Protein AF-A0A2E5KS24-F1 (afdb_monomer)

Secondary structure (DSSP, 8-state):
-HHHHHHHHHHHHHHHHHHHHHHHHHHHHHH-TTTHHHHHHHHHHHHHHHHS-HHHHTT-

Solvent-accessible surface area (backbone atoms only — not comparable to full-atom values): 3388 Å² total; per-residue (Å²): 119,66,67,67,50,53,46,51,52,51,52,54,49,47,68,62,48,52,57,54,54,41,53,54,35,52,52,49,20,70,77,35,67,92,47,23,70,57,30,51,54,49,43,52,51,51,54,47,49,67,73,63,36,63,58,61,72,72,69,111

Foldseek 3Di:
DVVLVVLVVVLVVLVVVLVVLLVVLCVVCVVCVVCVVVSVVVNVVSVVCNVPVCSVVVND

Structure (mmCIF, N/CA/C/O backbone):
data_AF-A0A2E5KS24-F1
#
_entry.id   AF-A0A2E5KS24-F1
#
loop_
_atom_site.group_PDB
_atom_site.id
_atom_site.type_symbol
_atom_site.label_atom_id
_atom_site.label_alt_id
_atom_site.label_comp_id
_atom_site.label_asym_id
_atom_site.label_entity_id
_atom_site.label_seq_id
_atom_site.pdbx_PDB_ins_code
_atom_site.Cartn_x
_atom_site.Cartn_y
_atom_site.Cartn_z
_atom_site.occupancy
_atom_site.B_iso_or_equiv
_atom_site.auth_seq_id
_atom_site.auth_comp_id
_atom_site.auth_asym_id
_atom_site.auth_atom_id
_atom_site.pdbx_PDB_model_num
ATOM 1 N N . MET A 1 1 ? -10.903 3.842 26.494 1.00 63.69 1 MET A N 1
ATOM 2 C CA . MET A 1 1 ? -11.872 3.993 25.378 1.00 63.69 1 MET A CA 1
ATOM 3 C C . MET A 1 1 ? -11.349 4.868 24.234 1.00 63.69 1 MET A C 1
ATOM 5 O O . MET A 1 1 ? -11.766 4.657 23.103 1.00 63.69 1 MET A O 1
ATOM 9 N N . GLU A 1 2 ? -10.428 5.803 24.484 1.00 80.12 2 GLU A N 1
ATOM 10 C CA . GLU A 1 2 ? -9.885 6.717 23.463 1.00 80.12 2 GLU A CA 1
ATOM 11 C C . GLU A 1 2 ? -8.975 6.024 22.431 1.00 80.12 2 GLU A C 1
ATOM 13 O O . GLU A 1 2 ? -9.145 6.216 21.230 1.00 80.12 2 GLU A O 1
ATOM 18 N N . THR A 1 3 ? -8.118 5.097 22.872 1.00 81.12 3 THR A N 1
ATOM 19 C CA . THR A 1 3 ? -7.238 4.287 22.006 1.00 81.12 3 THR A CA 1
ATOM 20 C C . THR A 1 3 ? -8.012 3.525 20.924 1.00 81.12 3 THR A C 1
ATOM 22 O O . THR A 1 3 ? -7.655 3.574 19.753 1.00 81.12 3 THR A O 1
ATOM 25 N N . GLN A 1 4 ? -9.143 2.908 21.286 1.00 77.94 4 GLN A N 1
ATOM 26 C CA . GLN A 1 4 ? -10.028 2.187 20.356 1.00 77.94 4 GLN A CA 1
ATOM 27 C C . GLN A 1 4 ? -10.754 3.114 19.362 1.00 77.94 4 GLN A C 1
ATOM 29 O O . GLN A 1 4 ? -11.246 2.674 18.321 1.00 77.94 4 GLN A O 1
ATOM 34 N N . ARG A 1 5 ? -10.869 4.411 19.673 1.00 78.50 5 ARG A N 1
ATOM 35 C CA . ARG A 1 5 ? -11.400 5.416 18.744 1.00 78.50 5 ARG A CA 1
ATOM 36 C C . ARG A 1 5 ? -10.309 5.855 17.763 1.00 78.50 5 ARG A C 1
ATOM 38 O O . ARG A 1 5 ? -10.586 5.908 16.572 1.00 78.50 5 ARG A O 1
ATOM 45 N N . CYS A 1 6 ? -9.079 6.066 18.235 1.00 79.94 6 CYS A N 1
ATOM 46 C CA . CYS A 1 6 ? -7.928 6.364 17.376 1.00 79.94 6 CYS A CA 1
ATOM 47 C C . CYS A 1 6 ? -7.636 5.225 16.390 1.00 79.94 6 CYS A C 1
ATOM 49 O O . CYS A 1 6 ? -7.485 5.488 15.202 1.00 79.94 6 CYS A O 1
ATOM 51 N N . ILE A 1 7 ? -7.649 3.970 16.853 1.00 82.69 7 ILE A N 1
ATOM 52 C CA . ILE A 1 7 ? -7.453 2.780 16.006 1.00 82.69 7 ILE A CA 1
ATOM 53 C C . ILE A 1 7 ? -8.484 2.740 14.871 1.00 82.69 7 ILE A C 1
ATOM 55 O O . ILE A 1 7 ? -8.112 2.599 13.713 1.00 82.69 7 ILE A O 1
ATOM 59 N N . ARG A 1 8 ? -9.774 2.950 15.171 1.00 80.69 8 ARG A N 1
ATOM 60 C CA . ARG A 1 8 ? -10.837 2.981 14.149 1.00 80.69 8 ARG A CA 1
ATOM 61 C C . ARG A 1 8 ? -10.719 4.152 13.177 1.00 80.69 8 ARG A C 1
ATOM 63 O O . ARG A 1 8 ? -11.049 3.998 12.006 1.00 80.69 8 ARG A O 1
ATOM 70 N N . SER A 1 9 ? -10.270 5.316 13.642 1.00 84.31 9 SER A N 1
ATOM 71 C CA . SER A 1 9 ? -10.013 6.454 12.756 1.00 84.31 9 SER A CA 1
ATOM 72 C C . SER A 1 9 ? -8.857 6.166 11.801 1.00 84.31 9 SER A C 1
ATOM 74 O O . SER A 1 9 ? -8.974 6.463 10.618 1.00 84.31 9 SER A O 1
ATOM 76 N N . LEU A 1 10 ? -7.776 5.555 12.292 1.00 82.88 10 LEU A N 1
ATOM 77 C CA . LEU A 1 10 ? -6.638 5.150 11.465 1.00 82.88 10 LEU A CA 1
ATOM 78 C C . LEU A 1 10 ? -7.027 4.068 10.453 1.00 82.88 10 LEU A C 1
ATOM 80 O O . LEU A 1 10 ? -6.652 4.176 9.292 1.00 82.88 10 LEU A O 1
ATOM 84 N N . ASP A 1 11 ? -7.834 3.088 10.863 1.00 82.00 11 ASP A N 1
ATOM 85 C CA . ASP A 1 11 ? -8.355 2.032 9.986 1.00 82.00 11 ASP A CA 1
ATOM 86 C C . ASP A 1 11 ? -9.207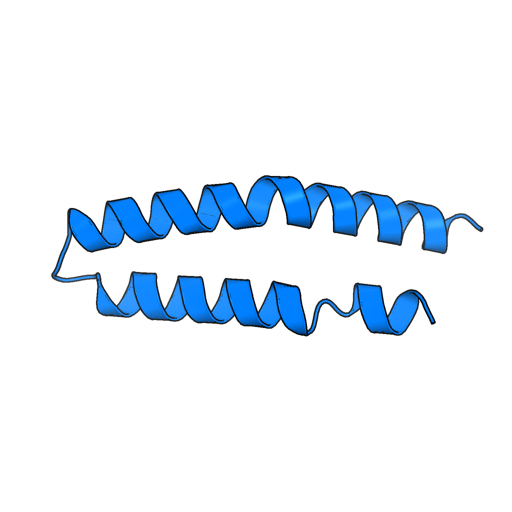 2.621 8.852 1.00 82.00 11 ASP A C 1
ATOM 88 O O . ASP A 1 11 ? -9.001 2.325 7.679 1.00 82.00 11 ASP A O 1
ATOM 92 N N . ARG A 1 12 ? -10.092 3.568 9.188 1.00 82.38 12 ARG A N 1
ATOM 93 C CA . ARG A 1 12 ? -10.915 4.282 8.206 1.00 82.38 12 ARG A CA 1
ATOM 94 C C . ARG A 1 12 ? -10.086 5.133 7.244 1.00 82.38 12 ARG A C 1
ATOM 96 O O . ARG A 1 12 ? -10.426 5.221 6.072 1.00 82.38 12 ARG A O 1
ATOM 103 N N . ILE A 1 13 ? -9.032 5.788 7.731 1.00 83.25 13 ILE A N 1
ATOM 104 C CA . ILE A 1 13 ? -8.103 6.548 6.885 1.00 83.25 13 ILE A CA 1
ATOM 105 C C . ILE A 1 13 ? -7.398 5.578 5.930 1.00 83.25 13 ILE A C 1
ATOM 107 O O . ILE A 1 13 ? -7.420 5.793 4.722 1.00 83.25 13 ILE A O 1
ATOM 111 N N . ALA A 1 14 ? -6.845 4.480 6.442 1.00 82.19 14 ALA A N 1
ATOM 112 C CA . ALA A 1 14 ? -6.176 3.477 5.624 1.00 82.19 14 ALA A CA 1
ATOM 113 C C . ALA A 1 14 ? -7.101 2.908 4.532 1.00 82.19 14 ALA A C 1
ATOM 115 O O . ALA A 1 14 ? -6.694 2.843 3.378 1.00 82.19 14 ALA A O 1
ATOM 116 N N . ASP A 1 15 ? -8.357 2.584 4.849 1.00 81.81 15 ASP A N 1
ATOM 117 C CA . ASP A 1 15 ? -9.313 2.042 3.871 1.00 81.81 15 ASP A CA 1
ATOM 118 C C . ASP A 1 15 ? -9.661 3.034 2.745 1.00 81.81 15 ASP A C 1
ATOM 120 O O . ASP A 1 15 ? -9.911 2.624 1.617 1.00 81.81 15 ASP A O 1
ATOM 124 N N . VAL A 1 16 ? -9.607 4.344 3.011 1.00 85.38 16 VAL A N 1
ATOM 125 C CA . VAL A 1 16 ? -9.844 5.386 1.994 1.00 85.38 16 VAL A CA 1
ATOM 126 C C . VAL A 1 16 ? -8.603 5.631 1.130 1.00 85.38 16 VAL A C 1
ATOM 128 O O . VAL A 1 16 ? -8.704 5.761 -0.092 1.00 85.38 16 VAL A O 1
ATOM 131 N N . PHE A 1 17 ? -7.422 5.714 1.745 1.00 83.00 17 PHE A N 1
ATOM 132 C CA . PHE A 1 17 ? -6.206 6.105 1.031 1.00 83.00 17 PHE A CA 1
ATOM 133 C C . PHE A 1 17 ? -5.503 4.932 0.342 1.00 83.00 17 PHE A C 1
ATOM 135 O O . PHE A 1 17 ? -5.008 5.114 -0.766 1.00 83.00 17 PHE A O 1
ATOM 142 N N . LEU A 1 18 ? -5.483 3.730 0.930 1.00 86.00 18 LEU A N 1
ATOM 143 C CA . LEU A 1 18 ? -4.770 2.581 0.353 1.00 86.00 18 LEU A CA 1
ATOM 144 C C . LEU A 1 18 ? -5.250 2.200 -1.061 1.00 86.00 18 LEU A C 1
ATOM 146 O O . LEU A 1 18 ? -4.388 1.980 -1.911 1.00 86.00 18 LEU A O 1
ATOM 150 N N . PRO A 1 19 ? -6.565 2.159 -1.368 1.00 86.88 19 PRO A N 1
ATOM 151 C CA . PRO A 1 19 ? -7.029 1.882 -2.727 1.00 86.88 19 PRO A CA 1
ATOM 152 C C . PRO A 1 19 ? -6.585 2.965 -3.710 1.00 86.88 19 PRO A C 1
ATOM 154 O O . PRO A 1 19 ? -6.052 2.652 -4.765 1.00 86.88 19 PRO A O 1
ATOM 157 N N . THR A 1 20 ? -6.706 4.236 -3.315 1.00 90.88 20 THR A N 1
ATOM 158 C CA . THR A 1 20 ? -6.311 5.376 -4.156 1.00 90.88 20 THR A CA 1
ATOM 159 C C . THR A 1 20 ? -4.824 5.309 -4.511 1.00 90.88 20 THR A C 1
ATOM 161 O O . THR A 1 20 ? -4.448 5.445 -5.668 1.00 90.88 20 THR A O 1
ATOM 164 N N . TRP A 1 21 ? -3.964 5.045 -3.525 1.00 89.06 21 TRP A N 1
ATOM 165 C CA . TRP A 1 21 ? -2.522 4.921 -3.748 1.00 89.06 21 TRP A CA 1
ATOM 166 C C . TRP A 1 21 ? -2.168 3.713 -4.614 1.00 89.06 21 TRP A C 1
ATOM 168 O O . TRP A 1 21 ? -1.237 3.781 -5.412 1.00 89.06 21 TRP A O 1
ATOM 178 N N . ARG A 1 22 ? -2.911 2.612 -4.473 1.00 89.75 22 ARG A N 1
ATOM 179 C CA . ARG A 1 22 ? -2.745 1.428 -5.313 1.00 89.75 22 ARG A CA 1
ATOM 180 C C . ARG A 1 22 ? -3.072 1.728 -6.776 1.00 89.75 22 ARG A C 1
ATOM 182 O O . ARG A 1 22 ? -2.282 1.349 -7.635 1.00 89.75 22 ARG A O 1
ATOM 189 N N . ASP A 1 23 ? -4.199 2.383 -7.047 1.00 91.88 23 ASP A N 1
ATOM 190 C CA . ASP A 1 23 ? -4.604 2.757 -8.407 1.00 91.88 23 ASP A CA 1
ATOM 191 C C . ASP A 1 23 ? -3.580 3.700 -9.060 1.00 91.88 23 ASP A C 1
ATOM 193 O O . ASP A 1 23 ? -3.136 3.443 -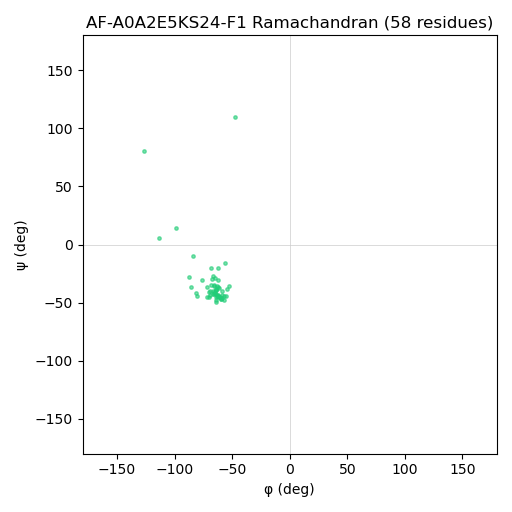10.177 1.00 91.88 23 ASP A O 1
ATOM 197 N N . GLU A 1 24 ? -3.112 4.723 -8.338 1.00 93.25 24 GLU A N 1
ATOM 198 C CA . GLU A 1 24 ? -2.094 5.654 -8.846 1.00 93.25 24 GLU A CA 1
ATOM 199 C C . GLU A 1 24 ? -0.765 4.945 -9.157 1.00 93.25 24 GLU A C 1
ATOM 201 O O . GLU A 1 24 ? -0.169 5.161 -10.211 1.00 93.25 24 GLU A O 1
ATOM 206 N N . LEU A 1 25 ? -0.300 4.050 -8.275 1.00 92.31 25 LEU A N 1
ATOM 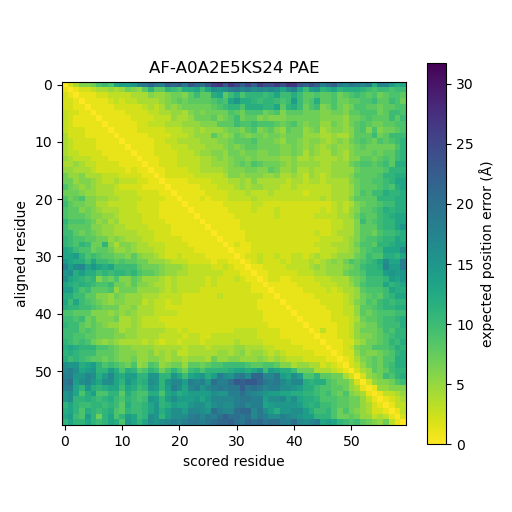207 C CA . LEU A 1 25 ? 0.915 3.264 -8.518 1.00 92.31 25 LEU A CA 1
ATOM 208 C C . LEU A 1 25 ? 0.760 2.329 -9.721 1.00 92.31 25 LEU A C 1
ATOM 210 O O . LEU A 1 25 ? 1.707 2.175 -10.495 1.00 92.31 25 LEU A O 1
ATOM 214 N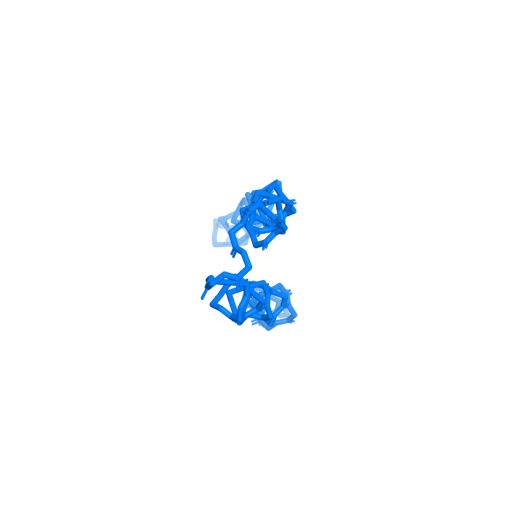 N . ALA A 1 26 ? -0.420 1.731 -9.899 1.00 92.00 26 ALA A N 1
ATOM 215 C CA . ALA A 1 26 ? -0.712 0.887 -11.051 1.00 92.00 26 ALA A CA 1
ATOM 216 C C . ALA A 1 26 ? -0.723 1.703 -12.355 1.00 92.00 26 ALA A C 1
ATOM 218 O O . ALA A 1 26 ? -0.161 1.258 -13.359 1.00 92.00 26 ALA A O 1
ATOM 219 N N . GLU A 1 27 ? -1.292 2.913 -12.343 1.00 95.31 27 GLU A N 1
ATOM 220 C CA . GLU A 1 27 ? -1.268 3.812 -13.500 1.00 95.31 27 GLU A CA 1
ATOM 221 C C . GLU A 1 27 ? 0.166 4.238 -13.847 1.00 95.31 27 GLU A C 1
ATOM 223 O O . GLU A 1 27 ? 0.571 4.167 -15.012 1.00 95.31 27 GLU A O 1
ATOM 228 N N . ILE A 1 28 ? 0.965 4.621 -12.845 1.00 93.88 28 ILE A N 1
ATOM 229 C CA . ILE A 1 28 ? 2.371 5.003 -13.032 1.00 93.88 28 ILE A CA 1
ATOM 230 C C . ILE A 1 28 ? 3.168 3.838 -13.625 1.00 93.88 28 ILE A C 1
ATOM 232 O O . ILE A 1 28 ? 3.881 4.039 -14.606 1.00 93.88 28 ILE A O 1
ATOM 236 N N . GLY A 1 29 ? 3.021 2.622 -13.090 1.00 93.56 29 GLY A N 1
ATOM 237 C CA . GLY A 1 29 ? 3.698 1.432 -13.612 1.00 93.56 29 GLY A CA 1
ATOM 238 C C . GLY A 1 29 ? 3.281 1.088 -15.044 1.00 93.56 29 GLY A C 1
ATOM 239 O O . GLY A 1 29 ? 4.112 0.689 -15.858 1.00 93.56 29 GLY A O 1
ATOM 240 N N . CYS A 1 30 ? 2.008 1.310 -15.387 1.00 93.62 30 CYS A N 1
ATOM 241 C CA . CYS A 1 30 ? 1.502 1.134 -16.747 1.00 93.62 30 CYS A CA 1
ATOM 242 C C . CYS A 1 30 ? 2.098 2.162 -17.725 1.00 93.62 30 CYS A C 1
ATOM 244 O O . CYS A 1 30 ? 2.443 1.817 -18.857 1.00 93.62 30 CYS A O 1
ATOM 246 N N . ARG A 1 31 ? 2.248 3.420 -17.290 1.00 96.25 31 ARG A N 1
ATOM 247 C CA . ARG A 1 31 ? 2.824 4.513 -18.092 1.00 96.25 31 ARG A CA 1
ATOM 248 C C . ARG A 1 31 ? 4.346 4.441 -18.212 1.00 96.25 31 ARG A C 1
ATOM 250 O O . ARG A 1 31 ? 4.889 4.874 -19.227 1.00 96.25 31 ARG A O 1
ATOM 257 N N . HIS A 1 32 ? 5.014 3.900 -17.199 1.00 92.50 32 HIS A N 1
ATOM 258 C CA . HIS A 1 32 ? 6.467 3.856 -17.076 1.00 92.50 32 HIS A CA 1
ATOM 259 C C . HIS A 1 32 ? 6.942 2.412 -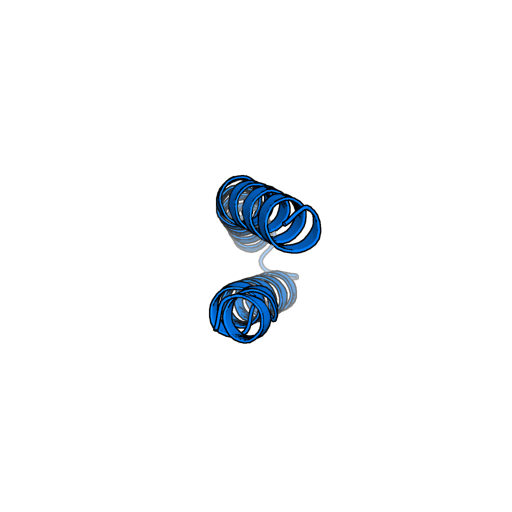16.838 1.00 92.50 32 HIS A C 1
ATOM 261 O O . HIS A 1 32 ? 7.221 2.021 -15.699 1.00 92.50 32 HIS A O 1
ATOM 267 N N . PRO A 1 33 ? 7.046 1.591 -17.904 1.00 91.38 33 PRO A N 1
ATOM 268 C CA . PRO A 1 33 ? 7.427 0.184 -17.780 1.00 91.38 33 PRO A CA 1
ATOM 269 C C . PRO A 1 33 ? 8.838 -0.016 -17.200 1.00 91.38 33 PRO A C 1
ATOM 271 O O . PRO A 1 33 ? 9.134 -1.083 -16.670 1.00 91.38 33 PRO A O 1
ATOM 274 N N . ASP A 1 34 ? 9.699 1.004 -17.259 1.00 94.50 34 ASP A N 1
ATOM 275 C CA . ASP A 1 34 ? 11.034 1.018 -16.655 1.00 94.50 34 ASP A CA 1
ATOM 276 C C . ASP A 1 34 ? 11.011 0.980 -15.117 1.00 94.50 34 ASP A C 1
ATOM 278 O O . ASP A 1 34 ? 11.934 0.442 -14.505 1.00 94.50 34 ASP A O 1
ATOM 282 N N . ILE A 1 35 ? 9.936 1.476 -14.495 1.00 91.88 35 ILE A N 1
ATOM 283 C CA . ILE A 1 35 ? 9.730 1.444 -13.038 1.00 91.88 35 ILE A CA 1
ATOM 284 C C . ILE A 1 35 ? 8.566 0.543 -12.612 1.00 91.88 35 ILE A C 1
ATOM 286 O O . ILE A 1 35 ? 8.270 0.476 -11.419 1.00 91.88 35 ILE A O 1
ATOM 290 N N . ALA A 1 36 ? 7.947 -0.200 -13.537 1.00 90.56 36 ALA A N 1
ATOM 291 C CA . ALA A 1 36 ? 6.815 -1.083 -13.239 1.00 90.56 36 ALA A CA 1
ATOM 292 C C . ALA A 1 36 ? 7.122 -2.090 -12.114 1.00 90.56 36 ALA A C 1
ATOM 294 O O . ALA A 1 36 ? 6.300 -2.315 -11.232 1.00 90.56 36 ALA A O 1
ATOM 295 N N . CYS A 1 37 ? 8.344 -2.632 -12.080 1.00 91.94 37 CYS A N 1
ATOM 296 C CA . CYS A 1 37 ? 8.796 -3.531 -11.012 1.00 91.94 37 CYS A CA 1
ATOM 297 C C . CYS A 1 37 ? 8.789 -2.853 -9.625 1.00 91.94 37 CYS A C 1
ATOM 299 O O . CYS A 1 37 ? 8.424 -3.466 -8.621 1.00 91.94 37 CYS A O 1
ATOM 301 N N . VAL A 1 38 ? 9.149 -1.566 -9.565 1.00 93.12 38 VAL A N 1
ATOM 302 C CA . VAL A 1 38 ? 9.140 -0.784 -8.321 1.00 93.12 38 VAL A CA 1
ATOM 303 C C . VAL A 1 38 ? 7.704 -0.521 -7.876 1.00 93.12 38 VAL A C 1
ATOM 305 O O . VAL A 1 38 ? 7.387 -0.716 -6.703 1.00 93.12 38 VAL A O 1
ATOM 308 N N . THR A 1 39 ? 6.821 -0.126 -8.797 1.00 93.44 39 THR A N 1
ATOM 309 C CA . THR A 1 39 ? 5.407 0.113 -8.480 1.00 93.44 39 THR A CA 1
ATOM 310 C C . THR A 1 39 ? 4.692 -1.165 -8.039 1.00 93.44 39 THR A C 1
ATOM 312 O O . THR A 1 39 ? 3.944 -1.115 -7.066 1.00 93.44 39 THR A O 1
ATOM 315 N N . ASP A 1 40 ? 4.980 -2.319 -8.651 1.00 91.25 40 ASP A N 1
ATOM 316 C CA . ASP A 1 40 ? 4.448 -3.623 -8.222 1.00 91.25 40 ASP A CA 1
ATOM 317 C C . ASP A 1 40 ? 4.909 -3.988 -6.802 1.00 91.25 40 ASP A C 1
ATOM 319 O O . ASP A 1 40 ? 4.102 -4.376 -5.956 1.00 91.25 40 ASP A O 1
ATOM 323 N N . SER A 1 41 ? 6.196 -3.792 -6.491 1.00 92.25 41 SER A N 1
ATOM 324 C CA . SER A 1 41 ? 6.731 -4.039 -5.144 1.00 92.25 41 SER A CA 1
ATOM 325 C C . SER A 1 41 ? 6.098 -3.132 -4.082 1.00 92.25 41 SER A C 1
ATOM 327 O O . SER A 1 41 ? 5.883 -3.563 -2.944 1.00 92.25 41 SER A O 1
ATOM 329 N N . LEU A 1 42 ? 5.799 -1.877 -4.431 1.00 90.38 42 LEU A N 1
ATOM 330 C CA . LEU A 1 42 ? 5.103 -0.942 -3.546 1.00 90.38 42 LEU A CA 1
ATOM 331 C C . LEU A 1 42 ? 3.645 -1.360 -3.331 1.00 90.38 42 LEU A C 1
ATOM 333 O O . LEU A 1 42 ? 3.191 -1.379 -2.190 1.00 90.38 42 LEU A O 1
ATOM 337 N N . ILE A 1 43 ? 2.936 -1.761 -4.391 1.00 90.44 43 ILE A N 1
ATOM 338 C CA . ILE A 1 43 ? 1.567 -2.289 -4.294 1.00 90.44 43 ILE A CA 1
ATOM 339 C C . ILE A 1 43 ? 1.531 -3.526 -3.393 1.00 90.44 43 ILE A C 1
ATOM 341 O O . ILE A 1 43 ? 0.698 -3.592 -2.492 1.00 90.44 43 ILE A O 1
ATOM 345 N N . GLY A 1 44 ? 2.464 -4.466 -3.570 1.00 88.69 44 GLY A N 1
ATOM 346 C CA . GLY A 1 44 ? 2.576 -5.646 -2.711 1.00 88.69 44 GLY A CA 1
ATOM 347 C C . GLY A 1 44 ? 2.793 -5.289 -1.237 1.00 88.69 44 GLY A C 1
ATOM 348 O O . GLY A 1 44 ? 2.162 -5.875 -0.362 1.00 88.69 44 GLY A O 1
ATOM 349 N N . SER A 1 45 ? 3.611 -4.270 -0.956 1.00 86.69 45 SER A N 1
ATOM 350 C CA . SER A 1 45 ? 3.841 -3.784 0.415 1.00 86.69 45 SER A CA 1
ATOM 351 C C . SER A 1 45 ? 2.597 -3.115 1.016 1.00 86.69 45 SER A C 1
ATOM 353 O O . SER A 1 45 ? 2.343 -3.241 2.213 1.00 86.69 45 SER A O 1
ATOM 355 N N . LEU A 1 46 ? 1.802 -2.414 0.199 1.00 84.69 46 LEU A N 1
ATOM 356 C CA . LEU A 1 46 ? 0.528 -1.820 0.621 1.00 84.69 46 LEU A CA 1
ATOM 357 C C . LEU A 1 46 ? -0.532 -2.891 0.917 1.00 84.69 46 LEU A C 1
ATOM 359 O O . LEU A 1 46 ? -1.272 -2.758 1.893 1.00 84.69 46 LEU A O 1
ATOM 363 N N . ASP A 1 47 ? -0.604 -3.950 0.106 1.00 82.75 47 ASP A N 1
ATOM 364 C CA . ASP A 1 47 ? -1.505 -5.088 0.334 1.00 82.75 47 ASP A CA 1
ATOM 365 C C . ASP A 1 47 ? -1.123 -5.850 1.617 1.00 82.75 47 ASP A C 1
ATOM 367 O O . ASP A 1 47 ? -1.994 -6.160 2.433 1.00 82.75 47 ASP A O 1
ATOM 371 N N . ASP A 1 48 ? 0.176 -6.060 1.860 1.00 82.44 48 ASP A N 1
ATOM 372 C CA . ASP A 1 48 ? 0.676 -6.667 3.100 1.00 82.44 48 ASP A CA 1
ATOM 373 C C . ASP A 1 48 ? 0.356 -5.797 4.326 1.00 82.44 48 ASP A C 1
ATOM 375 O O . ASP A 1 48 ? -0.202 -6.287 5.304 1.00 82.44 48 ASP A O 1
ATOM 379 N N . ALA A 1 49 ? 0.560 -4.476 4.242 1.00 72.62 49 ALA A N 1
ATOM 380 C CA . ALA A 1 49 ? 0.186 -3.540 5.305 1.00 72.62 49 ALA A CA 1
ATOM 381 C C . ALA A 1 49 ? -1.330 -3.512 5.581 1.00 72.62 49 ALA A C 1
ATOM 383 O O . ALA A 1 49 ? -1.753 -3.282 6.716 1.00 72.62 49 ALA A O 1
ATOM 384 N N . ARG A 1 50 ? -2.165 -3.767 4.565 1.00 70.06 50 ARG A N 1
ATOM 385 C CA . ARG A 1 50 ? -3.616 -3.941 4.732 1.00 70.06 50 ARG A CA 1
ATOM 386 C C . ARG A 1 50 ? -3.952 -5.271 5.414 1.00 70.06 50 ARG A C 1
ATOM 388 O O . ARG A 1 50 ? -4.884 -5.323 6.219 1.00 70.06 50 ARG A O 1
ATOM 395 N N . GLY A 1 51 ? -3.205 -6.330 5.108 1.00 65.94 51 GLY A N 1
ATOM 396 C CA . GLY A 1 51 ? -3.350 -7.663 5.697 1.00 65.94 51 GLY A CA 1
ATOM 397 C C . GLY A 1 51 ? -2.870 -7.758 7.150 1.00 65.94 51 GLY A C 1
ATO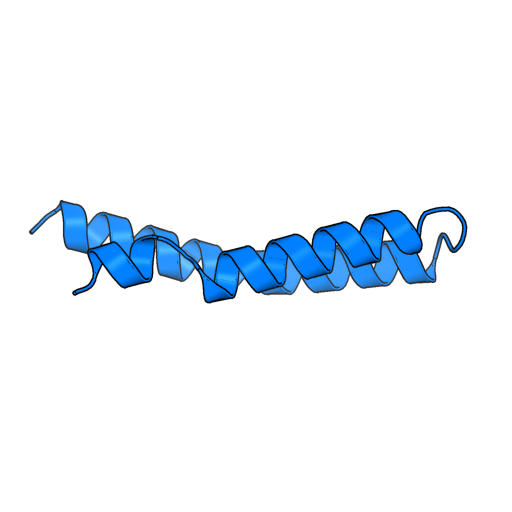M 398 O O . GLY A 1 51 ? -3.596 -8.295 7.992 1.00 65.94 51 GLY A O 1
ATOM 399 N N . ASP A 1 52 ? -1.695 -7.194 7.449 1.00 58.91 52 ASP A N 1
ATOM 400 C CA . ASP A 1 52 ? -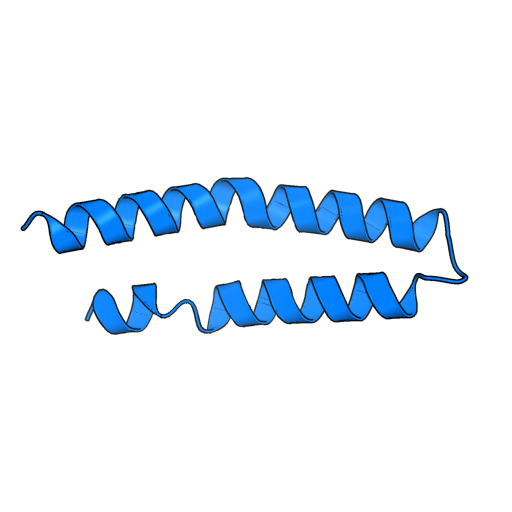1.030 -7.205 8.761 1.00 58.91 52 ASP A CA 1
ATOM 401 C C . ASP A 1 52 ? -1.241 -5.912 9.549 1.00 58.91 52 ASP A C 1
ATOM 403 O O . ASP A 1 52 ? -0.528 -5.684 10.523 1.00 58.91 52 ASP A O 1
ATOM 407 N N . SER A 1 53 ? -2.194 -5.051 9.163 1.00 54.66 53 SER A N 1
ATOM 408 C CA . SER A 1 53 ? -2.421 -3.786 9.866 1.00 54.66 53 SER A CA 1
ATOM 409 C C . SER A 1 53 ? -2.465 -4.063 11.365 1.00 54.66 53 SER A C 1
ATOM 411 O O . SER A 1 53 ? -3.382 -4.723 11.855 1.00 54.66 53 SER A O 1
ATOM 413 N N . GLY A 1 54 ? -1.437 -3.618 12.100 1.00 53.66 54 GLY A N 1
ATOM 414 C CA . GLY A 1 54 ? -1.286 -3.890 13.533 1.00 53.66 54 GLY A CA 1
ATOM 415 C C . GLY A 1 54 ? -2.506 -3.429 14.336 1.00 53.66 54 GLY A C 1
ATOM 416 O O . GLY A 1 54 ? -2.742 -3.898 15.444 1.00 53.66 54 GLY A O 1
ATOM 417 N N . LEU A 1 55 ? -3.346 -2.586 13.727 1.00 57.91 55 LEU A N 1
ATOM 418 C CA . LEU A 1 55 ? -4.694 -2.233 14.158 1.00 57.91 55 LEU A CA 1
ATOM 419 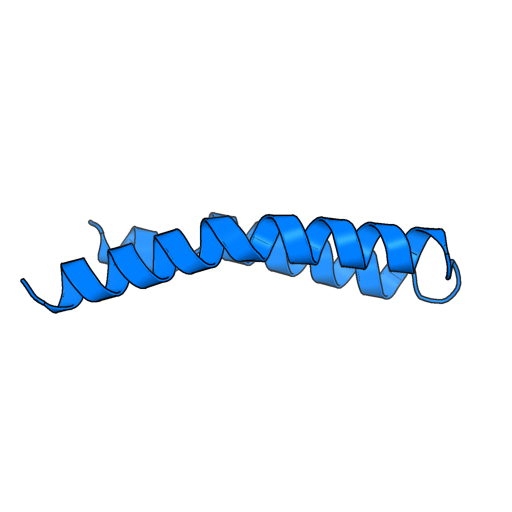C C . LEU A 1 55 ? -5.597 -3.450 14.402 1.00 57.91 55 LEU A C 1
ATOM 421 O O . LEU A 1 55 ? -6.380 -3.427 15.344 1.00 57.91 55 LEU A O 1
ATOM 425 N N . LYS A 1 56 ? -5.477 -4.524 13.615 1.00 58.09 56 LYS A N 1
ATOM 426 C CA . LYS A 1 56 ? -6.231 -5.773 13.781 1.00 58.09 56 LYS A CA 1
ATOM 427 C C . LYS A 1 56 ? -5.830 -6.497 15.071 1.00 58.09 56 LYS A C 1
ATOM 429 O O . LYS A 1 56 ? -6.715 -6.895 15.816 1.00 58.09 56 LYS A O 1
ATOM 434 N N . LYS A 1 57 ? -4.524 -6.553 15.377 1.00 58.66 57 LYS A N 1
ATOM 435 C CA . LYS A 1 57 ? -3.975 -7.084 16.644 1.00 58.66 57 LYS A CA 1
ATOM 436 C C . LYS A 1 57 ? -4.332 -6.205 17.854 1.00 58.66 57 LYS A C 1
ATOM 438 O O . LYS A 1 57 ? -4.456 -6.714 18.954 1.00 58.66 57 LYS A O 1
ATOM 443 N N . LEU A 1 58 ? -4.507 -4.892 17.660 1.00 57.25 58 LEU A N 1
ATOM 444 C CA . LEU A 1 58 ? -4.941 -3.944 18.704 1.00 57.25 58 LEU A CA 1
ATOM 445 C C . LEU A 1 58 ? -6.472 -3.891 18.898 1.00 57.25 58 LEU A C 1
ATOM 447 O O . LEU A 1 58 ? -6.962 -3.220 19.813 1.00 57.25 58 LEU A O 1
ATOM 451 N N . ARG A 1 59 ? -7.233 -4.523 17.997 1.00 53.38 59 ARG A N 1
ATOM 452 C CA . ARG A 1 59 ? -8.699 -4.604 18.035 1.00 53.38 59 ARG A CA 1
ATOM 453 C C . ARG A 1 59 ? -9.199 -5.793 18.863 1.00 53.38 59 ARG A C 1
ATOM 455 O O . ARG A 1 59 ? -10.324 -5.715 19.351 1.00 53.38 59 ARG A O 1
ATOM 462 N N . GLU A 1 60 ? -8.411 -6.865 18.957 1.00 57.06 60 GLU A N 1
ATOM 463 C CA . GLU A 1 60 ? -8.639 -8.018 19.853 1.00 57.06 60 GLU A CA 1
ATOM 464 C C . GLU A 1 60 ? -8.337 -7.657 21.315 1.00 57.06 60 GLU A C 1
ATOM 466 O O . GLU A 1 60 ? -9.101 -8.124 22.190 1.00 57.06 60 GLU A O 1
#

Radius of gyration: 1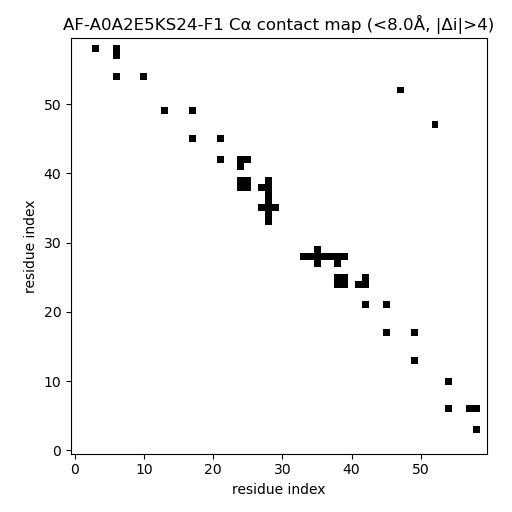4.3 Å; Cα contacts (8 Å, |Δi|>4): 28; chains: 1; bounding box: 23×15×44 Å

pLDDT: mean 81.73, std 12.55, range [53.38, 96.25]

Mean predicted aligned error: 6.46 Å

Sequence (60 aa):
METQRCIRSLDRIADVFLPTWRDELAEIGCRHPDIACVTDSLIGSLDDARGDSGLKKLRE